Protein AF-A0A7J4QUP0-F1 (afdb_monomer_lite)

Radius of gyration: 14.52 Å; chains: 1; bounding box: 35×34×42 Å

Foldseek 3Di:
DPPPLQFFKKKAWPDKDAVPCPDDDPLLVVVNVVRNDIDTHSDLLRVLCVCPDPSVLSNQVHPMFIKMWMAGRVGRVAIWIWTQHNQFIKIAGDPPPPLDPVRIDTDPDSVVSSVSVVSSSVVD

Secondary structure (DSSP, 8-state):
--------EEEEEEEEE-SS-----HHHHHHHHHHTS-EEESSHHHHHHHHTSHHHHHHHTSS-EEEEEEEETTEEEEEEEEEEETTEEEEEE-TTS--STTSEEEE-SHHHHHHHHHHHHHT-

Structure (mmCIF, N/CA/C/O backbone):
data_AF-A0A7J4QUP0-F1
#
_entry.id   AF-A0A7J4QUP0-F1
#
loop_
_atom_site.group_PDB
_atom_site.id
_atom_site.type_symbol
_atom_site.label_atom_id
_atom_site.label_alt_id
_atom_site.label_comp_id
_atom_site.label_asym_id
_atom_site.label_entity_id
_atom_site.label_seq_id
_atom_site.pdbx_PDB_ins_code
_atom_site.Cartn_x
_atom_site.Cartn_y
_atom_site.Cartn_z
_atom_site.occupancy
_atom_site.B_iso_or_equiv
_atom_site.auth_seq_id
_atom_site.auth_comp_id
_atom_site.auth_asym_id
_atom_site.auth_atom_id
_atom_site.pdbx_PDB_model_num
ATOM 1 N N . MET A 1 1 ? 1.870 19.495 -26.580 1.00 40.59 1 MET A N 1
ATOM 2 C CA . MET A 1 1 ? 2.584 18.316 -26.054 1.00 40.59 1 MET A CA 1
ATOM 3 C C . MET A 1 1 ? 1.645 17.709 -25.034 1.00 40.59 1 MET A C 1
ATOM 5 O O . MET A 1 1 ? 1.296 18.413 -24.101 1.00 40.59 1 MET A O 1
ATOM 9 N N . VAL A 1 2 ? 1.094 16.522 -25.292 1.00 43.72 2 VAL A N 1
ATOM 10 C CA . VAL A 1 2 ? 0.265 15.837 -24.291 1.00 43.72 2 VAL A CA 1
ATOM 11 C C . VAL A 1 2 ? 1.250 15.308 -23.263 1.00 43.72 2 VAL A C 1
ATOM 13 O O . VAL A 1 2 ? 1.994 14.379 -23.565 1.00 43.72 2 VAL A O 1
ATOM 16 N N . GLU A 1 3 ? 1.335 15.964 -22.110 1.00 49.41 3 GLU A N 1
ATOM 17 C CA . GLU A 1 3 ? 1.982 15.372 -20.944 1.00 49.41 3 GLU A CA 1
ATOM 18 C C . GLU A 1 3 ? 1.236 14.068 -20.676 1.00 49.41 3 GLU A C 1
ATOM 20 O O . GLU A 1 3 ? 0.030 14.061 -20.426 1.00 49.41 3 GLU A O 1
ATOM 25 N N . THR A 1 4 ? 1.910 12.943 -20.879 1.00 50.44 4 THR A N 1
ATOM 26 C CA . THR A 1 4 ? 1.347 11.622 -20.634 1.00 50.44 4 THR A CA 1
ATOM 27 C C . THR A 1 4 ? 1.160 11.458 -19.128 1.00 50.44 4 THR A C 1
ATOM 29 O O . THR A 1 4 ? 2.008 10.867 -18.470 1.00 50.44 4 THR A O 1
ATOM 32 N N . ASN A 1 5 ? 0.043 11.968 -18.593 1.00 67.88 5 ASN A N 1
ATOM 33 C CA . ASN A 1 5 ? -0.488 11.694 -17.249 1.00 67.88 5 ASN A CA 1
ATOM 34 C C . ASN A 1 5 ? -0.975 10.238 -17.164 1.00 67.88 5 ASN A C 1
ATOM 36 O O . ASN A 1 5 ? -2.135 9.960 -16.863 1.00 67.88 5 ASN A O 1
ATOM 40 N N . THR A 1 6 ? -0.108 9.298 -17.528 1.00 80.00 6 THR A N 1
ATOM 41 C CA . THR A 1 6 ? -0.394 7.875 -17.387 1.00 80.00 6 THR A CA 1
ATOM 42 C C . THR A 1 6 ? -0.100 7.509 -15.940 1.00 80.00 6 THR A C 1
ATOM 44 O O . THR A 1 6 ? 0.970 7.878 -15.450 1.00 80.00 6 THR A O 1
ATOM 47 N N . PRO A 1 7 ? -1.013 6.820 -15.242 1.00 87.94 7 PRO A N 1
ATOM 48 C CA . PRO A 1 7 ? -0.717 6.338 -13.909 1.00 87.94 7 PRO A CA 1
ATOM 49 C C . PRO A 1 7 ? 0.521 5.441 -13.902 1.00 87.94 7 PRO A C 1
ATOM 51 O O . PRO A 1 7 ? 0.835 4.771 -14.885 1.00 87.94 7 PRO A O 1
ATOM 54 N N . VAL A 1 8 ? 1.223 5.448 -12.777 1.00 89.88 8 VAL A N 1
ATOM 55 C CA . VAL A 1 8 ? 2.421 4.639 -12.536 1.00 89.88 8 VAL A CA 1
ATOM 56 C C . VAL A 1 8 ? 2.050 3.406 -11.722 1.00 89.88 8 VAL A C 1
ATOM 58 O O . VAL A 1 8 ? 2.498 2.301 -12.023 1.00 89.88 8 VAL A O 1
ATOM 61 N N . LEU A 1 9 ? 1.188 3.588 -10.721 1.00 92.81 9 LEU A N 1
ATOM 62 C CA . LEU A 1 9 ? 0.817 2.558 -9.758 1.00 92.81 9 LEU A CA 1
ATOM 63 C C . LEU A 1 9 ? -0.692 2.397 -9.679 1.00 92.81 9 LEU A C 1
ATOM 65 O O . LEU A 1 9 ? -1.455 3.335 -9.918 1.00 92.81 9 LEU A O 1
ATOM 69 N N . THR A 1 10 ? -1.101 1.207 -9.274 1.00 92.88 10 THR A N 1
ATOM 70 C CA . THR A 1 10 ? -2.474 0.873 -8.913 1.00 92.88 10 THR A CA 1
ATOM 71 C C . THR A 1 10 ? -2.507 0.332 -7.493 1.00 92.88 10 THR A C 1
ATOM 73 O O . THR A 1 10 ? -1.539 -0.279 -7.052 1.00 92.88 10 THR A O 1
ATOM 76 N N . LEU A 1 11 ? -3.599 0.579 -6.778 1.00 93.31 11 LEU A N 1
ATOM 77 C CA . LEU A 1 11 ? -3.869 0.049 -5.448 1.00 93.31 11 LEU A CA 1
ATOM 78 C C . LEU A 1 11 ? -5.315 -0.422 -5.408 1.00 93.31 11 LEU A C 1
ATOM 80 O O . LEU A 1 11 ? -6.219 0.322 -5.792 1.00 93.31 11 LEU A O 1
ATOM 84 N N . VAL A 1 12 ? -5.538 -1.625 -4.905 1.00 93.00 12 VAL A N 1
ATOM 85 C CA . VAL A 1 12 ? -6.883 -2.139 -4.654 1.00 93.00 12 VAL A CA 1
ATOM 86 C C . VAL A 1 12 ? -6.882 -2.979 -3.386 1.00 93.00 12 VAL A C 1
ATOM 88 O O . VAL A 1 12 ? -5.898 -3.644 -3.072 1.00 93.00 12 VAL A O 1
ATOM 91 N N . ILE A 1 13 ? -7.973 -2.943 -2.633 1.00 91.25 13 ILE A N 1
ATOM 92 C CA . ILE A 1 13 ? -8.180 -3.851 -1.508 1.00 91.25 13 ILE A CA 1
ATOM 93 C C . ILE A 1 13 ? -8.358 -5.264 -2.054 1.00 91.25 13 ILE A C 1
ATOM 95 O O . ILE A 1 13 ? -9.253 -5.531 -2.855 1.00 91.25 13 ILE A O 1
ATOM 99 N N . LYS A 1 14 ? -7.513 -6.175 -1.580 1.00 89.56 14 LYS A N 1
ATOM 100 C CA . LYS A 1 14 ? -7.571 -7.600 -1.900 1.00 89.56 14 LYS A CA 1
ATOM 101 C C . LYS A 1 14 ? -8.412 -8.359 -0.882 1.00 89.56 14 LYS A C 1
ATOM 103 O O . LYS A 1 14 ? -9.231 -9.194 -1.258 1.00 89.56 14 LYS A O 1
ATOM 108 N N . SER A 1 15 ? -8.227 -8.052 0.398 1.00 87.00 15 SER A N 1
ATOM 109 C CA . SER A 1 15 ? -9.031 -8.595 1.489 1.00 87.00 15 SER A CA 1
ATOM 110 C C . SER A 1 15 ? -9.047 -7.648 2.682 1.00 87.00 15 SER A C 1
ATOM 112 O O . SER A 1 15 ? -8.121 -6.866 2.894 1.00 87.00 15 SER A O 1
ATOM 114 N N . ILE A 1 16 ? -10.126 -7.732 3.453 1.00 83.94 16 ILE A N 1
ATOM 115 C CA . ILE A 1 16 ? -10.282 -7.064 4.742 1.00 83.94 16 ILE A CA 1
ATOM 116 C C . ILE A 1 16 ? -10.687 -8.148 5.721 1.00 83.94 16 ILE A C 1
ATOM 118 O O . ILE A 1 16 ? -11.714 -8.802 5.521 1.00 83.94 16 ILE A O 1
ATOM 122 N N . GLU A 1 17 ? -9.895 -8.326 6.763 1.00 80.12 17 GLU A N 1
ATOM 123 C CA . GLU A 1 17 ? -10.229 -9.175 7.892 1.00 80.12 17 GLU A CA 1
ATOM 124 C C . GLU A 1 17 ? -10.585 -8.275 9.073 1.00 80.12 17 GLU A C 1
ATOM 126 O O . GLU A 1 17 ? -9.897 -7.307 9.393 1.00 80.12 17 GLU A O 1
ATOM 131 N N . SER A 1 18 ? -11.746 -8.543 9.661 1.00 70.44 18 SER A N 1
ATOM 132 C CA . SER A 1 18 ? -12.335 -7.717 10.707 1.00 70.44 18 SER A CA 1
ATOM 133 C C . SER A 1 18 ? -12.794 -8.621 11.847 1.00 70.44 18 SER A C 1
ATOM 135 O O . SER A 1 18 ? -13.995 -8.841 12.044 1.00 70.44 18 SER A O 1
ATOM 137 N N . GLU A 1 19 ? -11.848 -9.226 12.562 1.00 61.56 19 GLU A N 1
ATOM 138 C CA . GLU A 1 19 ? -12.181 -10.022 13.742 1.00 61.56 19 GLU A CA 1
ATOM 139 C C . GLU A 1 19 ? -12.710 -9.097 14.848 1.00 61.56 19 GLU A C 1
ATOM 141 O O . GLU A 1 19 ? -11.975 -8.352 15.479 1.00 61.56 19 GLU A O 1
ATOM 146 N N . GLY A 1 20 ? -14.026 -9.118 15.074 1.00 59.09 20 GLY A N 1
ATOM 147 C CA . GLY A 1 20 ? -14.657 -8.395 16.184 1.00 59.09 20 GLY A CA 1
ATOM 148 C C . GLY A 1 20 ? -15.062 -6.941 15.908 1.00 59.09 20 GLY A C 1
ATOM 149 O O . GLY A 1 20 ? -15.726 -6.341 16.755 1.00 59.09 20 GLY A O 1
ATOM 150 N N . VAL A 1 21 ? -14.780 -6.383 14.726 1.00 64.81 21 VAL A N 1
ATOM 151 C CA . VAL A 1 21 ? -15.230 -5.025 14.369 1.00 64.81 21 VAL A CA 1
ATOM 152 C C . VAL A 1 21 ? -16.714 -5.036 14.002 1.00 64.81 21 VAL A C 1
ATOM 154 O O . VAL A 1 21 ? -17.115 -5.428 12.908 1.00 64.81 21 VAL A O 1
ATOM 157 N N . THR A 1 22 ? -17.566 -4.584 14.922 1.00 59.53 22 THR A N 1
ATOM 158 C CA . THR A 1 22 ? -19.023 -4.580 14.710 1.00 59.53 22 THR A CA 1
ATOM 159 C C . THR A 1 22 ? -19.529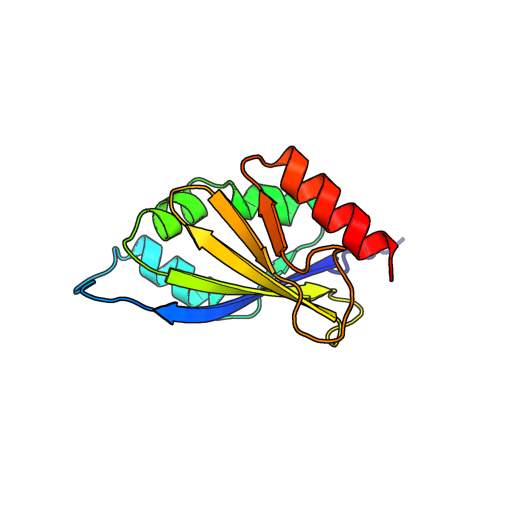 -3.391 13.893 1.00 59.53 22 THR A C 1
ATOM 161 O O . THR A 1 22 ? -20.626 -3.459 13.339 1.00 59.53 22 THR A O 1
ATOM 164 N N . LYS A 1 23 ? -18.775 -2.283 13.836 1.00 67.81 23 LYS A N 1
ATOM 165 C CA . LYS A 1 23 ? -19.157 -1.088 13.073 1.00 67.81 23 LYS A CA 1
ATOM 166 C C . LYS A 1 23 ? -17.945 -0.200 12.790 1.00 67.81 23 LYS A C 1
ATOM 168 O O . LYS A 1 23 ? -17.330 0.298 13.724 1.00 67.81 23 LYS A O 1
ATOM 173 N N . LEU A 1 24 ? -17.656 0.015 11.510 1.00 75.81 24 LEU A N 1
ATOM 174 C CA . LEU A 1 24 ? -16.697 1.023 11.055 1.00 75.81 24 LEU A CA 1
ATOM 175 C C . LEU A 1 24 ? -17.335 2.414 11.060 1.00 75.81 24 LEU A C 1
ATOM 177 O O . LEU A 1 24 ? -18.546 2.546 10.861 1.00 75.81 24 LEU A O 1
ATOM 181 N N . GLU A 1 25 ? -16.518 3.441 11.270 1.00 82.94 25 GLU A N 1
ATOM 182 C CA . GLU A 1 25 ? -16.927 4.833 11.077 1.00 82.94 25 GLU A CA 1
ATOM 183 C C . GLU A 1 25 ? -17.320 5.079 9.611 1.00 82.94 25 GLU A C 1
ATOM 185 O O . GLU A 1 25 ? -16.745 4.478 8.704 1.00 82.94 25 GLU A O 1
ATOM 190 N N . GLU A 1 26 ? -18.298 5.957 9.363 1.00 84.00 26 GLU A N 1
ATOM 191 C CA . GLU A 1 26 ? -18.817 6.219 8.007 1.00 84.00 26 GLU A CA 1
ATOM 192 C C . GLU A 1 26 ? -17.705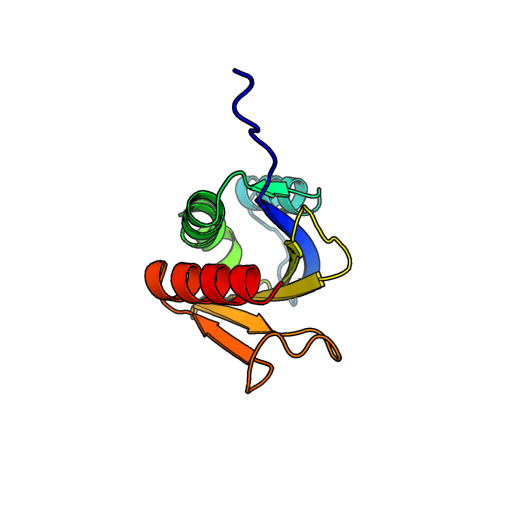 6.671 7.044 1.00 84.00 26 GLU A C 1
ATOM 194 O O . GLU A 1 26 ? -17.610 6.160 5.931 1.00 84.00 26 GLU A O 1
ATOM 199 N N . GLU A 1 27 ? -16.791 7.531 7.502 1.00 83.94 27 GLU A N 1
ATOM 200 C CA . GLU A 1 27 ? -15.638 7.999 6.716 1.00 83.94 27 GLU A CA 1
ATOM 201 C C . GLU A 1 27 ? -14.683 6.851 6.334 1.00 83.94 27 GLU A C 1
ATOM 203 O O . GLU A 1 27 ? -14.179 6.789 5.209 1.00 83.94 27 GLU A O 1
ATOM 208 N N . VAL A 1 28 ? -14.491 5.883 7.236 1.00 84.12 28 VAL A N 1
ATOM 209 C CA . VAL A 1 28 ? -13.682 4.687 6.970 1.00 84.12 28 VAL A CA 1
ATOM 210 C C . VAL A 1 28 ? -14.390 3.761 5.978 1.00 84.12 28 VAL A C 1
ATOM 212 O O . VAL A 1 28 ? -13.744 3.209 5.089 1.00 84.12 28 VAL A O 1
ATOM 215 N N . GLN A 1 29 ? -15.714 3.610 6.078 1.00 85.56 29 GLN A N 1
ATOM 216 C CA . GLN A 1 29 ? -16.497 2.811 5.129 1.00 85.56 29 GLN A CA 1
ATOM 217 C C . GLN A 1 29 ? -16.447 3.386 3.712 1.00 85.56 29 GLN A C 1
ATOM 219 O O . GLN A 1 29 ? -16.295 2.630 2.751 1.00 85.56 29 GLN A O 1
ATOM 224 N N . GLU A 1 30 ? -16.535 4.708 3.570 1.00 88.25 30 GLU A N 1
ATOM 225 C CA . GLU A 1 30 ? -16.396 5.382 2.276 1.00 88.25 30 GLU A CA 1
ATOM 226 C C . GLU A 1 30 ? -14.997 5.186 1.681 1.00 88.25 30 GLU A C 1
ATOM 228 O O . GLU A 1 30 ? -14.854 4.907 0.484 1.00 88.25 30 GLU A O 1
ATOM 233 N N . LEU A 1 31 ? -13.958 5.277 2.517 1.00 88.38 31 LEU A N 1
ATOM 234 C CA . LEU A 1 31 ? -12.584 5.033 2.094 1.00 88.38 31 LEU A CA 1
ATOM 235 C C . LEU A 1 31 ? -12.379 3.580 1.651 1.00 88.38 31 LEU A C 1
ATOM 237 O O . LEU A 1 31 ? -11.824 3.348 0.579 1.00 88.38 31 LEU A O 1
ATOM 241 N N . VAL A 1 32 ? -12.873 2.609 2.423 1.00 87.62 32 VAL A N 1
ATOM 242 C CA . VAL A 1 32 ? -12.861 1.187 2.050 1.00 87.62 32 VAL A CA 1
ATOM 243 C C . VAL A 1 32 ? -13.599 0.970 0.733 1.00 87.62 32 VAL A C 1
ATOM 245 O O . VAL A 1 32 ? -13.080 0.293 -0.150 1.00 87.62 32 VAL A O 1
ATOM 248 N N . GLY A 1 33 ? -14.781 1.564 0.561 1.00 87.38 33 GLY A N 1
ATOM 249 C CA . GLY A 1 33 ? -15.539 1.480 -0.687 1.00 87.38 33 GLY A CA 1
ATOM 250 C C . GLY A 1 33 ? -14.753 2.025 -1.882 1.00 87.38 33 GLY A C 1
ATOM 251 O O . GLY A 1 33 ? -14.737 1.408 -2.944 1.00 87.38 33 GLY A O 1
ATOM 252 N N . THR A 1 34 ? -14.037 3.134 -1.685 1.00 88.69 34 THR A N 1
ATOM 253 C CA . THR A 1 34 ? -13.170 3.733 -2.707 1.00 88.69 34 THR A CA 1
ATOM 254 C C . THR A 1 34 ? -11.991 2.824 -3.042 1.00 88.69 34 THR A C 1
ATOM 256 O O . THR A 1 34 ? -11.746 2.559 -4.211 1.00 88.69 34 THR A O 1
ATOM 259 N N . LEU A 1 35 ? -11.295 2.300 -2.031 1.00 89.25 35 LEU A N 1
ATOM 260 C CA . LEU A 1 35 ? -10.129 1.427 -2.201 1.00 89.25 35 LEU A CA 1
ATOM 261 C C . LEU A 1 35 ? -10.491 0.001 -2.639 1.00 89.25 35 LEU A C 1
ATOM 263 O O . LEU A 1 35 ? -9.626 -0.732 -3.109 1.00 89.25 35 LEU A O 1
ATOM 267 N N . SER A 1 36 ? -11.759 -0.394 -2.518 1.00 86.50 36 SER A N 1
ATOM 268 C CA . SER A 1 36 ? -12.297 -1.621 -3.122 1.00 86.50 36 SER A CA 1
ATOM 269 C C . SER A 1 36 ? -12.447 -1.487 -4.638 1.00 86.50 36 SER A C 1
ATOM 271 O O . SER A 1 36 ? -12.535 -2.487 -5.348 1.00 86.50 36 SER A O 1
ATOM 273 N N . MET A 1 37 ? -12.478 -0.254 -5.150 1.00 87.00 37 MET A N 1
ATOM 274 C CA . MET A 1 37 ? -12.301 0.029 -6.567 1.00 87.00 37 MET A CA 1
ATOM 275 C C . MET A 1 37 ? -10.812 0.236 -6.849 1.00 87.00 37 MET A C 1
ATOM 277 O O . MET A 1 37 ? -10.059 0.707 -6.001 1.00 87.00 37 MET A O 1
ATOM 281 N N . LEU A 1 38 ? -10.374 -0.125 -8.053 1.00 87.94 38 LEU A N 1
ATOM 282 C CA . LEU A 1 38 ? -8.981 0.041 -8.452 1.00 87.94 38 LEU A CA 1
ATOM 283 C C . LEU A 1 38 ? -8.608 1.534 -8.478 1.00 87.94 38 LEU A C 1
ATOM 285 O O . LEU A 1 38 ? -9.023 2.276 -9.370 1.00 87.94 38 LEU A O 1
ATOM 289 N N . CYS A 1 39 ? -7.798 1.964 -7.514 1.00 91.19 39 CYS A N 1
ATOM 290 C CA . CYS A 1 39 ? -7.246 3.310 -7.437 1.00 91.19 39 CYS A CA 1
ATOM 291 C C . CYS A 1 39 ? -5.952 3.384 -8.242 1.00 91.19 39 CYS A C 1
ATOM 293 O O . CYS A 1 39 ? -5.121 2.485 -8.177 1.00 91.19 39 CYS A O 1
ATOM 295 N N . SER A 1 4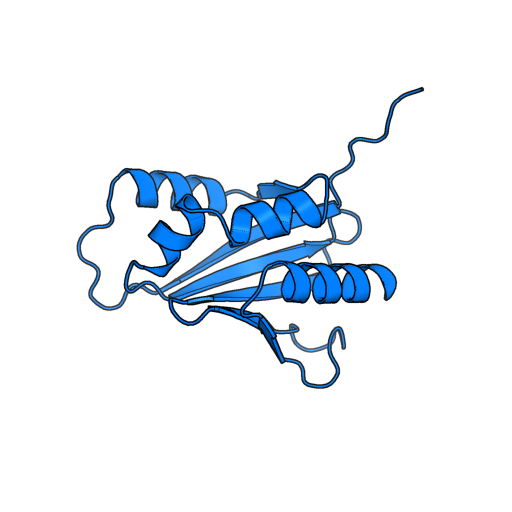0 ? -5.762 4.462 -9.000 1.00 92.12 40 SER A N 1
ATOM 296 C CA . SER A 1 40 ? -4.564 4.679 -9.820 1.00 92.12 40 SER A CA 1
ATOM 297 C C . SER A 1 40 ? -3.836 5.946 -9.379 1.00 92.12 40 SER A C 1
ATOM 299 O O . SER A 1 40 ? -4.470 6.974 -9.153 1.00 92.12 40 SER A O 1
ATOM 301 N N . PHE A 1 41 ? -2.509 5.886 -9.294 1.00 92.56 41 PHE A N 1
ATOM 302 C CA . PHE A 1 41 ? -1.656 6.992 -8.854 1.00 92.56 41 PHE A CA 1
ATOM 303 C C . PHE A 1 41 ? -0.761 7.468 -9.991 1.00 92.56 41 PHE A C 1
ATOM 305 O O . PHE A 1 41 ? -0.134 6.659 -10.674 1.00 92.56 41 PHE A O 1
ATOM 312 N N . LEU A 1 42 ? -0.677 8.787 -10.179 1.00 90.69 42 LEU A N 1
ATOM 313 C CA . LEU A 1 42 ? 0.131 9.413 -11.232 1.00 90.69 42 LEU A CA 1
ATOM 314 C C . LEU A 1 42 ? 1.627 9.443 -10.908 1.00 90.69 42 LEU A C 1
ATOM 316 O O . LEU A 1 42 ? 2.443 9.581 -11.813 1.00 90.69 42 LEU A O 1
ATOM 320 N N . SER A 1 43 ? 1.999 9.299 -9.637 1.00 90.50 43 SER A N 1
ATOM 321 C CA . SER A 1 43 ? 3.392 9.238 -9.213 1.00 90.50 43 SER A CA 1
ATOM 322 C C . SER A 1 43 ? 3.571 8.355 -7.978 1.00 90.50 43 SER A C 1
ATOM 324 O O . SER A 1 43 ? 2.637 8.154 -7.197 1.00 90.50 43 SER A O 1
ATOM 326 N N . VAL A 1 44 ? 4.797 7.860 -7.774 1.00 90.94 44 VAL A N 1
ATOM 327 C CA . VAL A 1 44 ? 5.181 7.147 -6.540 1.00 90.94 44 VAL A CA 1
ATOM 328 C C . VAL A 1 44 ? 4.977 8.038 -5.317 1.00 90.94 44 VAL A C 1
ATOM 330 O O . VAL A 1 44 ? 4.520 7.574 -4.276 1.00 90.94 44 VAL A O 1
ATOM 333 N N . LYS A 1 45 ? 5.239 9.338 -5.461 1.00 90.44 45 LYS A N 1
ATOM 334 C CA . LYS A 1 45 ? 5.052 10.318 -4.396 1.00 90.44 45 LYS A CA 1
ATOM 335 C C . LYS A 1 45 ? 3.588 10.464 -3.985 1.00 90.44 45 LYS A C 1
ATOM 337 O O . LYS A 1 45 ? 3.313 10.534 -2.789 1.00 90.44 45 LYS A O 1
ATOM 342 N N . ASP A 1 46 ? 2.655 10.489 -4.939 1.00 91.12 46 ASP A N 1
ATOM 343 C CA . ASP A 1 46 ? 1.215 10.557 -4.640 1.00 91.12 46 ASP A CA 1
ATOM 344 C C . ASP A 1 46 ? 0.752 9.298 -3.905 1.00 91.12 46 ASP A C 1
ATOM 346 O O . ASP A 1 46 ? 0.008 9.386 -2.929 1.00 91.12 46 ASP A O 1
ATOM 350 N N . PHE A 1 47 ? 1.246 8.135 -4.336 1.00 92.31 47 PHE A N 1
ATOM 351 C CA . PHE A 1 47 ? 1.002 6.863 -3.666 1.00 92.31 47 PHE A CA 1
ATOM 352 C C . PHE A 1 47 ? 1.518 6.873 -2.221 1.00 92.31 47 PHE A C 1
ATOM 354 O O . PHE A 1 47 ? 0.751 6.627 -1.293 1.00 92.31 47 PHE A O 1
ATOM 361 N N . CYS A 1 48 ? 2.785 7.234 -2.002 1.00 91.81 48 CYS A N 1
ATOM 362 C CA . CYS A 1 48 ? 3.365 7.266 -0.659 1.00 91.81 48 CYS A CA 1
ATOM 363 C C . CYS A 1 48 ? 2.667 8.309 0.226 1.00 91.81 48 CYS A C 1
ATOM 365 O O . CYS A 1 48 ? 2.334 8.028 1.374 1.00 91.81 48 CYS A O 1
ATOM 367 N N . SER A 1 49 ? 2.352 9.486 -0.323 1.00 91.50 49 SER A N 1
ATOM 368 C CA . SER A 1 49 ? 1.598 10.524 0.394 1.00 91.50 49 SER A CA 1
ATOM 369 C C . SER A 1 49 ? 0.213 10.035 0.817 1.00 91.50 49 SER A C 1
ATOM 371 O O . SER A 1 49 ? -0.249 10.375 1.903 1.00 91.50 49 SER A O 1
ATOM 373 N N . PHE A 1 50 ? -0.445 9.220 -0.013 1.00 91.75 50 PHE A N 1
ATOM 374 C CA . PHE A 1 50 ? -1.722 8.601 0.324 1.00 91.75 50 PHE A CA 1
ATOM 375 C C . PHE A 1 50 ? -1.584 7.570 1.452 1.00 91.75 50 PHE A C 1
ATOM 377 O O . PHE A 1 50 ? -2.318 7.668 2.434 1.00 91.75 50 PHE A O 1
ATOM 384 N N . ILE A 1 51 ? -0.623 6.645 1.366 1.00 90.81 51 ILE A N 1
ATOM 385 C CA . ILE A 1 51 ? -0.385 5.613 2.393 1.00 90.81 51 ILE A CA 1
ATOM 386 C C . ILE A 1 51 ? -0.041 6.232 3.759 1.00 90.81 51 ILE A C 1
ATOM 388 O O . ILE A 1 51 ? -0.462 5.733 4.797 1.00 90.81 51 ILE A O 1
ATOM 392 N N . PHE A 1 52 ? 0.667 7.362 3.784 1.00 88.81 52 PHE A N 1
ATOM 393 C CA . PHE A 1 52 ? 1.007 8.066 5.028 1.00 88.81 52 PHE A CA 1
ATOM 394 C C . PHE A 1 52 ? 0.010 9.168 5.422 1.00 88.81 52 PHE A C 1
ATOM 396 O O . PHE A 1 52 ? 0.221 9.861 6.427 1.00 88.81 52 PHE A O 1
ATOM 403 N N . SER A 1 53 ? -1.080 9.331 4.667 1.00 90.44 53 SER A N 1
ATOM 404 C CA . SER A 1 53 ? -2.112 10.333 4.939 1.00 90.44 53 SER A CA 1
ATOM 405 C C . SER A 1 53 ? -2.893 10.028 6.218 1.00 90.44 53 SER A C 1
ATOM 407 O O . SER A 1 53 ? -2.998 8.883 6.655 1.00 90.44 53 SER A O 1
ATOM 409 N N . GLU A 1 54 ? -3.504 11.059 6.805 1.00 87.44 54 GLU A N 1
ATOM 410 C CA . GLU A 1 54 ? -4.382 10.895 7.972 1.00 87.44 54 GLU A CA 1
ATOM 411 C C . GLU A 1 54 ? -5.554 9.949 7.684 1.00 87.44 54 GLU A C 1
ATOM 413 O O . GLU A 1 54 ? -5.875 9.117 8.524 1.00 87.44 54 GLU A O 1
ATOM 418 N N . LYS A 1 55 ? -6.114 9.995 6.468 1.00 86.50 55 LYS A N 1
ATOM 419 C CA . LYS A 1 55 ? -7.210 9.112 6.042 1.00 86.50 55 LYS A CA 1
ATOM 420 C C . LYS A 1 55 ? -6.812 7.641 6.063 1.00 86.50 55 LYS A C 1
ATOM 422 O O . LYS A 1 55 ? -7.555 6.793 6.544 1.00 86.5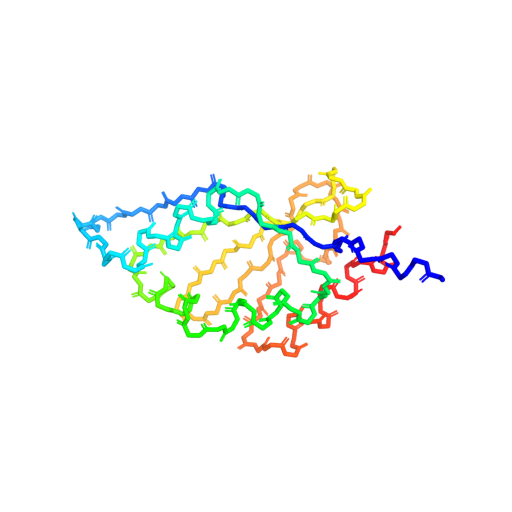0 55 LYS A O 1
ATOM 427 N N . PHE A 1 56 ? -5.623 7.335 5.547 1.00 87.38 56 PHE A N 1
ATOM 428 C CA . PHE A 1 56 ? -5.121 5.966 5.551 1.00 87.38 56 PHE A CA 1
ATOM 429 C C . PHE A 1 56 ? -4.735 5.514 6.964 1.00 87.38 56 PHE A C 1
ATOM 431 O O . PHE A 1 56 ? -4.980 4.372 7.330 1.00 87.38 56 PHE A O 1
ATOM 438 N N . LYS A 1 57 ? -4.230 6.417 7.810 1.00 84.88 57 LYS A N 1
ATOM 439 C CA . LYS A 1 57 ? -3.998 6.115 9.231 1.00 84.88 57 LYS A CA 1
ATOM 440 C C . LYS A 1 57 ? -5.292 5.820 9.983 1.00 84.88 57 LYS A C 1
ATOM 442 O O . LYS A 1 57 ? -5.331 4.872 10.751 1.00 84.88 57 LYS A O 1
ATOM 447 N N . GLN A 1 58 ? -6.364 6.578 9.753 1.00 85.19 58 GLN A N 1
ATOM 448 C CA . GLN A 1 58 ? -7.671 6.276 10.352 1.00 85.19 58 GLN A CA 1
ATOM 449 C C . GLN A 1 58 ? -8.143 4.864 9.989 1.00 85.19 58 GLN A C 1
ATOM 451 O O . GLN A 1 58 ? -8.741 4.195 10.826 1.00 85.19 58 GLN A O 1
ATOM 456 N N . LEU A 1 59 ? -7.838 4.407 8.770 1.00 84.12 59 LEU A N 1
ATOM 457 C CA . LEU A 1 59 ? -8.131 3.055 8.312 1.00 84.12 59 LEU A CA 1
ATOM 458 C C . LEU A 1 59 ? -7.300 1.995 9.054 1.00 84.12 59 LEU A C 1
ATOM 460 O O . LEU A 1 59 ? -7.872 1.005 9.498 1.00 84.12 59 LEU A O 1
ATOM 464 N N . THR A 1 60 ? -5.991 2.207 9.231 1.00 80.81 60 THR A N 1
ATOM 465 C CA . THR A 1 60 ? -5.106 1.261 9.944 1.00 80.81 60 THR A CA 1
ATOM 466 C C . THR A 1 60 ? -5.258 1.289 11.464 1.00 80.81 60 THR A C 1
ATOM 468 O O . THR A 1 60 ? -4.812 0.364 12.135 1.00 80.81 60 THR A O 1
ATOM 471 N N . MET A 1 61 ? -5.859 2.346 12.018 1.00 80.38 61 MET A N 1
ATOM 472 C CA . MET A 1 61 ? -6.188 2.462 13.444 1.00 80.38 61 MET A CA 1
ATOM 473 C C . MET A 1 61 ? -7.453 1.697 13.832 1.00 80.38 61 MET A C 1
ATOM 475 O O . MET A 1 61 ? -7.663 1.447 15.019 1.00 80.38 61 MET A O 1
ATOM 479 N N . GLN A 1 62 ? -8.302 1.341 12.867 1.00 74.62 62 GLN A N 1
ATOM 480 C CA . GLN A 1 62 ? -9.337 0.346 13.120 1.00 74.62 62 GLN A CA 1
ATOM 481 C C . GLN A 1 62 ? -8.643 -1.006 13.304 1.00 74.62 62 GLN A C 1
ATOM 483 O O . GLN A 1 62 ? -7.652 -1.264 12.629 1.00 74.62 62 GLN A O 1
ATOM 488 N N . GLU A 1 63 ? -9.146 -1.870 14.188 1.00 72.06 63 GLU A N 1
ATOM 489 C CA . GLU A 1 63 ? -8.656 -3.250 14.369 1.00 72.06 63 GLU A CA 1
ATOM 490 C C . GLU A 1 63 ? -9.014 -4.123 13.143 1.00 72.06 63 GLU A C 1
ATOM 492 O O . GLU A 1 63 ? -9.738 -5.111 13.230 1.00 72.06 63 GLU A O 1
ATOM 497 N N . LEU A 1 64 ? -8.571 -3.685 11.965 1.00 74.88 64 LEU A N 1
ATOM 498 C CA . LEU A 1 64 ? -8.755 -4.294 10.664 1.00 74.88 64 LEU A CA 1
ATOM 499 C C . LEU A 1 64 ? -7.394 -4.717 10.130 1.00 74.88 64 LEU A C 1
ATOM 501 O O . LEU A 1 64 ? -6.475 -3.904 10.030 1.00 74.88 64 LEU A O 1
ATOM 505 N N . GLU A 1 65 ? -7.304 -5.958 9.680 1.00 80.75 65 GLU A N 1
ATOM 506 C CA . GLU A 1 65 ? -6.184 -6.403 8.864 1.00 80.75 65 GLU A CA 1
ATOM 507 C C . GLU A 1 65 ? -6.574 -6.232 7.400 1.00 80.75 65 GLU A C 1
ATOM 509 O O . GLU A 1 65 ? -7.398 -6.967 6.851 1.00 80.75 65 GLU A O 1
ATOM 514 N N . ILE A 1 66 ? -6.023 -5.196 6.766 1.00 84.38 66 ILE A N 1
ATOM 515 C CA . ILE A 1 66 ? -6.311 -4.896 5.365 1.00 84.38 66 ILE A CA 1
ATOM 516 C C . ILE A 1 66 ? -5.107 -5.251 4.521 1.00 84.38 66 ILE A C 1
ATOM 518 O O . ILE A 1 66 ? -4.003 -4.729 4.703 1.00 84.38 66 ILE A O 1
ATOM 522 N N . VAL A 1 67 ? -5.373 -6.108 3.546 1.00 88.94 67 VAL A N 1
ATOM 523 C CA . VAL A 1 67 ? -4.409 -6.511 2.543 1.00 88.94 67 VAL A CA 1
ATOM 524 C C . VAL A 1 67 ? -4.776 -5.831 1.240 1.00 88.94 67 VAL A C 1
ATOM 526 O O . VAL A 1 67 ? -5.865 -6.014 0.690 1.00 88.94 67 VAL A O 1
ATOM 529 N N . PHE A 1 68 ? -3.836 -5.059 0.727 1.00 91.38 68 PHE A N 1
ATOM 530 C CA . PHE A 1 68 ? -3.928 -4.389 -0.550 1.00 91.38 68 PHE A CA 1
ATOM 531 C C . PHE A 1 68 ? -3.047 -5.079 -1.584 1.00 91.38 68 PHE A C 1
ATOM 533 O O . PHE A 1 68 ? -2.034 -5.703 -1.270 1.00 91.38 68 PHE A O 1
ATOM 540 N N . GLU A 1 69 ? -3.424 -4.923 -2.839 1.00 92.12 69 GLU A N 1
ATOM 541 C CA . GLU A 1 69 ? -2.621 -5.273 -3.995 1.00 92.12 69 GLU A CA 1
ATOM 542 C C . GLU A 1 69 ? -2.127 -3.986 -4.654 1.00 92.12 69 GLU A C 1
ATOM 544 O O . GLU A 1 69 ? -2.920 -3.098 -4.973 1.00 92.12 69 GLU A O 1
ATOM 549 N N . VAL A 1 70 ? -0.809 -3.879 -4.817 1.00 91.69 70 VAL A N 1
ATOM 550 C CA . VAL A 1 70 ? -0.123 -2.761 -5.463 1.00 91.69 70 VAL A CA 1
ATOM 551 C C . VAL A 1 70 ? 0.415 -3.243 -6.800 1.00 91.69 70 VAL A C 1
ATOM 553 O O . VAL A 1 70 ? 1.332 -4.054 -6.833 1.00 91.69 70 VAL A O 1
ATOM 556 N N . GLY A 1 71 ? -0.129 -2.752 -7.907 1.00 90.62 71 GLY A N 1
ATOM 557 C CA . GLY A 1 71 ? 0.287 -3.162 -9.252 1.00 90.62 71 GLY A CA 1
ATOM 558 C C . GLY A 1 71 ? 1.006 -2.060 -10.019 1.00 90.62 71 GLY A C 1
ATOM 559 O O . GLY A 1 71 ? 0.696 -0.877 -9.845 1.00 90.62 71 GLY A O 1
ATOM 560 N N . ILE A 1 72 ? 1.908 -2.435 -10.927 1.00 89.88 72 ILE A N 1
ATOM 561 C CA . ILE A 1 72 ? 2.475 -1.497 -11.906 1.00 89.88 72 ILE A CA 1
ATOM 562 C C . ILE A 1 72 ? 1.425 -1.237 -12.989 1.00 89.88 72 ILE A C 1
ATOM 564 O O . ILE A 1 72 ? 0.959 -2.163 -13.651 1.00 89.88 72 ILE A O 1
ATOM 568 N N . TYR A 1 73 ? 1.061 0.025 -13.221 1.00 88.44 73 TYR A N 1
ATOM 569 C CA . TYR A 1 73 ? -0.004 0.357 -14.176 1.00 88.44 73 TYR A CA 1
ATOM 570 C C . TYR A 1 73 ? 0.325 -0.080 -15.613 1.00 88.44 73 TYR A C 1
ATOM 572 O O . TYR A 1 73 ? -0.555 -0.508 -16.348 1.00 88.44 73 TYR A O 1
ATOM 580 N N . SER A 1 74 ? 1.591 -0.006 -16.030 1.00 85.31 74 SER A N 1
ATOM 581 C CA . SER A 1 74 ? 2.021 -0.474 -17.355 1.00 85.31 74 SER A CA 1
ATOM 582 C C . SER A 1 74 ? 2.150 -1.999 -17.458 1.00 85.31 74 SER A C 1
ATOM 584 O O . SER A 1 74 ? 2.226 -2.523 -18.570 1.00 85.31 74 SER A O 1
ATOM 586 N N . ARG A 1 75 ? 2.199 -2.713 -16.325 1.00 84.06 75 ARG A N 1
ATOM 587 C CA . ARG A 1 75 ? 2.440 -4.160 -16.238 1.00 84.06 75 ARG A CA 1
ATOM 588 C C . ARG A 1 75 ? 1.614 -4.773 -15.112 1.00 84.06 75 ARG A C 1
ATOM 590 O O . ARG A 1 75 ? 2.125 -5.064 -14.037 1.00 84.06 75 ARG A O 1
ATOM 597 N N . HIS A 1 76 ? 0.339 -5.013 -15.396 1.00 78.31 76 HIS A N 1
ATOM 598 C CA . HIS A 1 76 ? -0.623 -5.547 -14.426 1.00 78.31 76 HIS A CA 1
ATOM 599 C C . HIS A 1 76 ? -0.301 -6.958 -13.906 1.00 78.31 76 HIS A C 1
ATOM 601 O O . HIS A 1 76 ? -0.896 -7.391 -12.930 1.00 78.31 76 HIS A O 1
ATOM 607 N N . GLU A 1 77 ? 0.618 -7.681 -14.549 1.00 82.06 77 GLU A N 1
ATOM 608 C CA . GLU A 1 77 ? 1.107 -8.983 -14.076 1.00 82.06 77 GLU A CA 1
ATOM 609 C C . GLU A 1 77 ? 2.082 -8.848 -1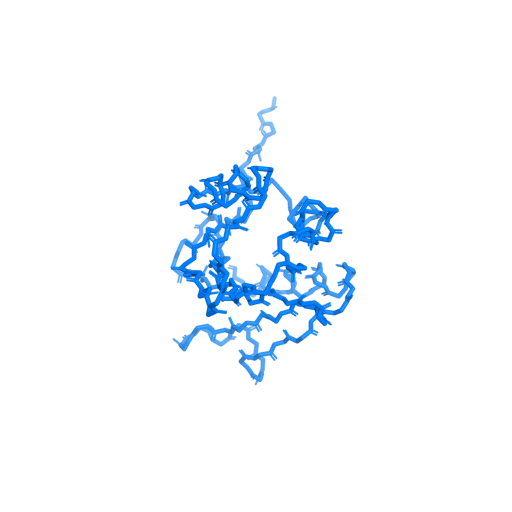2.898 1.00 82.06 77 GLU A C 1
ATOM 611 O O . GLU A 1 77 ? 2.338 -9.831 -12.207 1.00 82.06 77 GLU A O 1
ATOM 616 N N . ILE A 1 78 ? 2.628 -7.643 -12.683 1.00 86.06 78 ILE A N 1
ATOM 617 C CA . ILE A 1 78 ? 3.598 -7.362 -11.630 1.00 86.06 78 ILE A CA 1
ATOM 618 C C . ILE A 1 78 ? 2.882 -6.655 -10.484 1.00 86.06 78 ILE A C 1
ATOM 620 O O . ILE A 1 78 ? 2.496 -5.484 -10.593 1.00 86.06 78 ILE A O 1
ATOM 624 N N . THR A 1 79 ? 2.700 -7.380 -9.386 1.00 89.06 79 THR A N 1
ATOM 625 C CA . THR A 1 79 ? 1.928 -6.933 -8.226 1.00 89.06 79 THR A CA 1
ATOM 626 C C . THR A 1 79 ? 2.630 -7.278 -6.924 1.00 89.06 79 THR A C 1
ATOM 628 O O . THR A 1 79 ? 3.045 -8.416 -6.720 1.00 89.06 79 THR A O 1
ATOM 631 N N . LEU A 1 80 ? 2.677 -6.323 -6.008 1.00 90.06 80 LEU A N 1
ATOM 632 C CA . LEU A 1 80 ? 3.067 -6.518 -4.621 1.00 90.06 80 LEU A CA 1
ATOM 633 C C . LEU A 1 80 ? 1.824 -6.602 -3.745 1.00 90.06 80 LEU A C 1
ATOM 635 O O . LEU A 1 80 ? 0.768 -6.056 -4.064 1.00 90.06 80 LEU A O 1
ATOM 639 N N . GLN A 1 81 ? 1.962 -7.251 -2.603 1.00 90.50 81 GLN A N 1
ATOM 640 C CA . GLN A 1 81 ? 0.968 -7.201 -1.550 1.00 90.50 81 GLN A CA 1
ATOM 641 C C . GLN A 1 81 ? 1.403 -6.174 -0.507 1.00 90.50 81 GLN A C 1
ATOM 643 O O . GLN A 1 81 ? 2.531 -6.208 -0.033 1.00 90.50 81 GLN A O 1
ATOM 648 N N . LEU A 1 82 ? 0.509 -5.269 -0.130 1.00 90.50 82 LEU A N 1
ATOM 649 C CA . LEU A 1 82 ? 0.739 -4.290 0.924 1.00 90.50 82 LEU A CA 1
ATOM 650 C C . LEU A 1 82 ? -0.187 -4.621 2.090 1.00 90.50 82 LEU A C 1
ATOM 652 O O . LEU A 1 82 ? -1.402 -4.592 1.940 1.00 90.50 82 LEU A O 1
ATOM 656 N N . SER A 1 83 ? 0.383 -4.926 3.247 1.00 88.19 83 SER A N 1
ATOM 657 C CA . SER A 1 83 ? -0.355 -5.108 4.497 1.00 88.19 83 SER A CA 1
ATOM 658 C C . SER A 1 83 ? -0.115 -3.887 5.368 1.00 88.19 83 SER A C 1
ATOM 660 O O . SER A 1 83 ? 1.033 -3.540 5.649 1.00 88.19 83 SER A O 1
ATOM 662 N N . ALA A 1 84 ? -1.181 -3.196 5.753 1.00 82.81 84 ALA A N 1
ATOM 663 C CA . ALA A 1 84 ? -1.077 -1.988 6.560 1.00 82.81 84 ALA A CA 1
ATOM 664 C C . ALA A 1 84 ? -1.587 -2.245 7.978 1.00 82.81 84 ALA A C 1
ATOM 666 O O . ALA A 1 84 ? -2.641 -2.847 8.157 1.00 82.81 84 ALA A O 1
ATOM 667 N N . SER A 1 85 ? -0.839 -1.772 8.973 1.00 73.81 85 SER A N 1
ATOM 668 C CA . SER A 1 85 ? -1.145 -1.928 10.397 1.00 73.81 85 SER A CA 1
ATOM 669 C C . SER A 1 85 ? -0.823 -0.645 11.171 1.00 73.81 85 SER A C 1
ATOM 671 O O . SER A 1 85 ? -0.287 0.316 10.610 1.00 73.81 85 SER A O 1
ATOM 673 N N . VAL A 1 86 ? -1.126 -0.627 12.471 1.00 70.50 86 VAL A N 1
ATOM 674 C CA . VAL A 1 86 ? -0.782 0.488 13.373 1.00 70.50 86 VAL A CA 1
ATOM 675 C C . VAL A 1 86 ? 0.736 0.708 13.454 1.00 70.50 86 VAL A C 1
ATOM 677 O O . VAL A 1 86 ? 1.186 1.849 13.554 1.00 70.50 86 VAL A O 1
ATOM 680 N N . ASP A 1 87 ? 1.526 -0.365 13.359 1.00 69.56 87 ASP A N 1
ATOM 681 C CA . ASP A 1 87 ? 2.987 -0.333 13.513 1.00 69.56 87 ASP A CA 1
ATOM 682 C C . ASP A 1 87 ? 3.733 0.043 12.221 1.00 69.56 87 ASP A C 1
ATOM 684 O O . ASP A 1 87 ? 4.944 0.281 12.234 1.00 69.56 87 ASP A O 1
ATOM 688 N N . GLY A 1 88 ? 3.020 0.122 11.096 1.00 75.25 88 GLY A N 1
ATOM 689 C CA . GLY A 1 88 ? 3.581 0.493 9.805 1.00 75.25 88 GLY A CA 1
ATOM 690 C C . GLY A 1 88 ? 3.020 -0.323 8.651 1.00 75.25 88 GLY A C 1
ATOM 691 O O . GLY A 1 88 ? 1.959 -0.949 8.740 1.00 75.25 88 GLY A O 1
ATOM 692 N N . VAL A 1 89 ? 3.752 -0.289 7.541 1.00 85.25 89 VAL A N 1
ATOM 693 C CA . VAL A 1 89 ? 3.350 -0.907 6.281 1.00 85.25 89 VAL A CA 1
ATOM 694 C C . VAL A 1 89 ? 4.338 -2.002 5.917 1.00 85.25 89 VAL A C 1
ATOM 696 O O . VAL A 1 89 ? 5.549 -1.798 5.952 1.00 85.25 89 VAL A O 1
ATOM 699 N N . ILE A 1 90 ? 3.818 -3.163 5.547 1.00 87.75 90 ILE A N 1
ATOM 700 C CA . ILE A 1 90 ? 4.599 -4.316 5.116 1.00 87.75 90 ILE A CA 1
ATOM 701 C C . ILE A 1 90 ? 4.314 -4.543 3.637 1.00 87.75 90 ILE A C 1
ATOM 703 O O . ILE A 1 90 ? 3.164 -4.723 3.243 1.00 87.75 90 ILE A O 1
ATOM 707 N N . LEU A 1 91 ? 5.359 -4.528 2.817 1.00 87.50 91 LEU A N 1
ATOM 708 C CA . LEU A 1 91 ? 5.307 -4.931 1.419 1.00 87.50 91 LEU A CA 1
ATOM 709 C C . LEU A 1 91 ? 5.798 -6.370 1.305 1.00 87.50 91 LEU A C 1
ATOM 711 O O . LEU A 1 91 ? 6.939 -6.658 1.653 1.00 87.50 91 LEU A O 1
ATOM 715 N N . ASN A 1 92 ? 4.951 -7.251 0.792 1.00 86.25 92 ASN A N 1
ATOM 716 C CA . ASN A 1 92 ? 5.290 -8.627 0.469 1.00 86.25 92 ASN A CA 1
ATOM 717 C C . ASN A 1 92 ? 5.349 -8.791 -1.048 1.00 86.25 92 ASN A C 1
ATOM 719 O O . ASN A 1 92 ? 4.450 -8.348 -1.771 1.00 86.25 92 ASN A O 1
ATOM 723 N N . ASP A 1 93 ? 6.387 -9.466 -1.522 1.00 81.12 93 ASP A N 1
ATOM 724 C CA . ASP A 1 93 ? 6.418 -9.970 -2.881 1.00 81.12 93 ASP A CA 1
ATOM 725 C C . ASP A 1 93 ? 5.503 -11.191 -2.998 1.00 81.12 93 ASP A C 1
ATOM 727 O O . ASP A 1 93 ? 5.478 -12.073 -2.136 1.00 81.12 93 ASP A O 1
ATOM 731 N N . LEU A 1 94 ? 4.721 -11.248 -4.073 1.00 71.62 94 LEU A N 1
ATOM 732 C CA . LEU A 1 94 ? 3.915 -12.427 -4.352 1.00 71.62 94 LEU A CA 1
ATOM 733 C C . LEU A 1 94 ? 4.782 -13.438 -5.107 1.00 71.62 94 LEU A C 1
ATOM 735 O O . LEU A 1 94 ? 5.450 -13.093 -6.081 1.00 71.62 94 LEU A O 1
ATOM 739 N N . ILE A 1 95 ? 4.741 -14.689 -4.639 1.00 60.00 95 ILE A N 1
ATOM 740 C CA . ILE A 1 95 ? 5.588 -15.812 -5.070 1.00 60.00 95 ILE A CA 1
ATOM 741 C C . ILE A 1 95 ? 5.853 -15.793 -6.584 1.00 60.00 95 ILE A C 1
ATOM 743 O O . ILE A 1 95 ? 4.929 -15.918 -7.388 1.00 60.00 95 ILE A O 1
ATOM 747 N N . GLY A 1 96 ? 7.136 -15.734 -6.954 1.00 60.88 96 GLY A N 1
ATOM 748 C CA . GLY A 1 96 ? 7.603 -15.907 -8.331 1.00 60.88 96 GLY A CA 1
ATOM 749 C C . GLY A 1 96 ? 7.984 -14.626 -9.075 1.00 60.88 96 GLY A C 1
ATOM 750 O O . GLY A 1 96 ? 8.393 -14.734 -10.230 1.00 60.88 96 GLY A O 1
ATOM 751 N N . GLN A 1 97 ? 7.897 -13.449 -8.446 1.00 63.41 97 GLN A N 1
ATOM 752 C CA . GLN A 1 97 ? 8.296 -12.183 -9.075 1.00 63.41 97 GLN A CA 1
ATOM 753 C C . GLN A 1 97 ? 9.715 -11.714 -8.703 1.00 63.41 97 GLN A C 1
ATOM 755 O O . GLN A 1 97 ? 10.317 -10.989 -9.493 1.00 63.41 97 GLN A O 1
ATOM 760 N N . ASN A 1 98 ? 10.290 -12.187 -7.585 1.00 67.00 98 ASN A N 1
ATOM 761 C CA . ASN A 1 98 ? 11.628 -11.814 -7.090 1.00 67.00 98 ASN A CA 1
ATOM 762 C C . ASN A 1 98 ? 11.833 -10.286 -7.023 1.00 67.00 98 ASN A C 1
ATOM 764 O O . ASN A 1 98 ? 12.895 -9.769 -7.373 1.00 67.00 98 ASN A O 1
ATOM 768 N N . CYS A 1 99 ? 10.802 -9.557 -6.598 1.00 66.25 99 CYS A N 1
ATOM 769 C CA . CYS A 1 99 ? 10.827 -8.105 -6.459 1.00 66.25 99 CYS A CA 1
ATOM 770 C C . CYS A 1 99 ? 11.725 -7.645 -5.299 1.00 66.25 99 CYS A C 1
ATOM 772 O O . CYS A 1 99 ? 12.269 -6.542 -5.361 1.00 66.25 99 CYS A O 1
ATOM 774 N N . PHE A 1 100 ? 11.885 -8.471 -4.255 1.00 72.50 100 PHE A N 1
ATOM 775 C CA . PHE A 1 100 ? 12.680 -8.177 -3.055 1.00 72.50 100 PHE A CA 1
ATOM 776 C C . PHE A 1 100 ? 13.586 -9.358 -2.672 1.00 72.50 100 PHE A C 1
ATOM 778 O O . PHE A 1 100 ? 13.202 -10.507 -2.845 1.00 72.50 100 PHE A O 1
ATOM 785 N N . GLU A 1 101 ? 14.768 -9.094 -2.095 1.00 65.44 101 GLU A N 1
ATOM 786 C CA . GLU A 1 101 ? 15.725 -10.154 -1.702 1.00 65.44 101 GLU A CA 1
ATOM 787 C C . GLU A 1 101 ? 15.206 -11.095 -0.599 1.00 65.44 101 GLU A C 1
ATOM 789 O O . GLU A 1 101 ? 15.628 -12.246 -0.541 1.00 65.44 101 GLU A O 1
ATOM 794 N N . ASN A 1 102 ? 14.313 -10.619 0.274 1.00 65.88 102 ASN A N 1
ATOM 795 C CA . ASN A 1 102 ? 13.762 -11.390 1.397 1.00 65.88 102 ASN A CA 1
ATOM 796 C C . ASN A 1 102 ? 12.247 -11.623 1.278 1.00 65.88 102 ASN A C 1
ATOM 798 O O . ASN A 1 102 ? 11.609 -11.912 2.288 1.00 65.88 102 ASN A O 1
ATOM 802 N N . ASP A 1 103 ? 11.662 -11.413 0.091 1.00 75.94 103 ASP A N 1
ATOM 803 C CA . ASP A 1 103 ? 10.214 -11.459 -0.193 1.00 75.94 103 ASP A CA 1
ATOM 804 C C . ASP A 1 103 ? 9.329 -10.526 0.667 1.00 75.94 103 ASP A C 1
ATOM 806 O O . ASP A 1 103 ? 8.130 -10.419 0.429 1.00 75.94 103 ASP A O 1
ATOM 810 N N . LEU A 1 104 ? 9.898 -9.824 1.650 1.00 80.12 104 LEU A N 1
ATOM 811 C CA . LEU A 1 104 ? 9.205 -8.975 2.611 1.00 80.12 104 LEU A CA 1
ATOM 812 C C . LEU A 1 104 ? 10.059 -7.752 2.947 1.00 80.12 104 LEU A C 1
ATOM 814 O O . LEU A 1 104 ? 11.253 -7.867 3.242 1.00 80.12 104 LEU A O 1
ATOM 818 N N . VAL A 1 105 ? 9.429 -6.578 2.955 1.00 84.62 105 VAL A N 1
ATOM 819 C CA . VAL A 1 105 ? 10.043 -5.310 3.354 1.00 84.62 105 VAL A CA 1
ATOM 820 C C . VAL A 1 105 ? 9.105 -4.537 4.276 1.00 84.62 105 VAL A C 1
ATOM 822 O O . VAL A 1 105 ? 7.945 -4.297 3.948 1.00 84.62 105 VAL A O 1
ATOM 825 N N . ILE A 1 106 ? 9.614 -4.126 5.437 1.00 83.19 106 ILE A N 1
ATOM 826 C CA . ILE A 1 106 ? 8.866 -3.332 6.419 1.00 83.19 106 ILE A CA 1
ATOM 827 C C . ILE A 1 106 ? 9.245 -1.864 6.246 1.00 83.19 106 ILE A C 1
ATOM 829 O O . ILE A 1 106 ? 10.425 -1.517 6.275 1.00 83.19 106 ILE A O 1
ATOM 833 N N . CYS A 1 107 ? 8.238 -1.011 6.087 1.00 83.94 107 CYS A N 1
ATOM 834 C CA . CYS A 1 107 ? 8.385 0.426 5.902 1.00 83.94 107 CYS A CA 1
ATOM 835 C C . CYS A 1 107 ? 7.720 1.164 7.065 1.00 83.94 107 CYS A C 1
ATOM 837 O O . CYS A 1 107 ? 6.510 1.049 7.280 1.00 83.94 107 CYS A O 1
ATOM 839 N N . SER A 1 108 ? 8.503 1.967 7.784 1.00 80.94 108 SER A N 1
ATOM 840 C CA . SER A 1 108 ? 7.994 2.818 8.869 1.00 80.94 108 SER A CA 1
ATOM 841 C C . SER A 1 108 ? 7.919 4.294 8.475 1.00 80.94 108 SER A C 1
ATOM 843 O O . SER A 1 108 ? 7.257 5.073 9.161 1.00 80.94 108 SER A O 1
ATOM 845 N N . THR A 1 109 ? 8.570 4.696 7.378 1.00 86.25 109 THR A N 1
ATOM 846 C CA . THR A 1 109 ? 8.587 6.086 6.907 1.00 86.25 109 THR A CA 1
ATOM 847 C C . THR A 1 109 ? 8.182 6.210 5.440 1.00 86.25 109 THR A C 1
ATOM 849 O O . THR A 1 109 ? 8.260 5.254 4.665 1.00 86.25 109 THR A O 1
ATOM 852 N N . MET A 1 110 ? 7.731 7.411 5.069 1.00 88.94 110 MET A N 1
ATOM 853 C CA . MET A 1 110 ? 7.362 7.740 3.693 1.00 88.94 110 MET A CA 1
ATOM 854 C C . MET A 1 110 ? 8.565 7.651 2.751 1.00 88.94 110 MET A C 1
ATOM 856 O O . MET A 1 110 ? 8.426 7.107 1.659 1.00 88.94 110 MET A O 1
ATOM 860 N N . ASP A 1 111 ? 9.728 8.146 3.184 1.00 88.38 111 ASP A N 1
ATOM 861 C CA . ASP A 1 111 ? 10.954 8.131 2.381 1.00 88.38 111 ASP A CA 1
ATOM 862 C C . ASP A 1 111 ? 11.426 6.694 2.104 1.00 88.38 111 ASP A C 1
ATOM 864 O O . ASP A 1 111 ? 11.833 6.386 0.983 1.00 88.38 111 ASP A O 1
ATOM 868 N N . ASP A 1 112 ? 11.306 5.794 3.091 1.00 89.06 112 ASP A N 1
ATOM 869 C CA . ASP A 1 112 ? 11.637 4.375 2.908 1.00 89.06 112 ASP A CA 1
ATOM 870 C C . ASP A 1 112 ? 10.716 3.733 1.864 1.00 89.06 112 ASP A C 1
ATOM 872 O O . ASP A 1 112 ? 11.192 3.102 0.918 1.00 89.06 112 ASP A O 1
ATOM 876 N N . LEU A 1 113 ? 9.398 3.933 2.003 1.00 89.62 113 LEU A N 1
ATOM 877 C CA . LEU A 1 113 ? 8.414 3.383 1.069 1.00 89.62 113 LEU A CA 1
ATOM 878 C C . LEU A 1 113 ? 8.653 3.900 -0.356 1.00 89.62 113 LEU A C 1
ATOM 880 O O . LEU A 1 113 ? 8.614 3.122 -1.309 1.00 89.62 113 LEU A O 1
ATOM 884 N N . GLU A 1 114 ? 8.932 5.195 -0.507 1.00 91.50 114 GLU A N 1
ATOM 885 C CA . GLU A 1 114 ? 9.223 5.801 -1.805 1.00 91.50 114 GLU A CA 1
ATOM 886 C C . GLU A 1 114 ? 10.474 5.184 -2.436 1.00 91.50 114 GLU A C 1
ATOM 888 O O . GLU A 1 114 ? 10.424 4.751 -3.589 1.00 91.50 114 GLU A O 1
ATOM 893 N N . ALA A 1 115 ? 11.572 5.065 -1.684 1.00 89.62 115 ALA A N 1
ATOM 894 C CA . ALA A 1 115 ? 12.808 4.466 -2.180 1.00 89.62 115 ALA A CA 1
ATOM 895 C C . ALA A 1 115 ? 12.611 3.009 -2.630 1.00 89.62 115 ALA A C 1
ATOM 897 O O . ALA A 1 115 ? 13.116 2.606 -3.682 1.00 89.62 115 ALA A O 1
ATOM 898 N N . ILE A 1 116 ? 11.842 2.229 -1.866 1.00 88.88 116 ILE A N 1
ATOM 899 C CA . ILE A 1 116 ? 11.548 0.824 -2.166 1.00 88.88 116 ILE A CA 1
ATOM 900 C C . ILE A 1 116 ? 10.705 0.700 -3.435 1.00 88.88 116 ILE A C 1
ATOM 902 O O . ILE A 1 116 ? 11.055 -0.071 -4.327 1.00 88.88 116 ILE A O 1
ATOM 906 N N . ILE A 1 117 ? 9.628 1.481 -3.554 1.00 89.25 117 ILE A N 1
ATOM 907 C CA . ILE A 1 117 ? 8.749 1.441 -4.727 1.00 89.25 117 ILE A CA 1
ATOM 908 C C . ILE A 1 117 ? 9.474 1.950 -5.979 1.00 89.25 117 ILE A C 1
ATOM 910 O O . ILE A 1 117 ? 9.324 1.361 -7.047 1.00 89.25 117 ILE A O 1
ATOM 914 N N . VAL A 1 118 ? 10.306 2.992 -5.872 1.00 89.69 118 VAL A N 1
ATOM 915 C CA . VAL A 1 118 ? 11.143 3.466 -6.990 1.00 89.69 118 VAL A CA 1
ATOM 916 C C . VAL A 1 118 ? 12.142 2.393 -7.428 1.00 89.69 118 VAL A C 1
ATOM 918 O O . VAL A 1 118 ? 12.298 2.154 -8.627 1.00 89.69 118 VAL A O 1
ATOM 921 N N . SER A 1 119 ? 12.803 1.730 -6.474 1.00 87.31 119 SER A N 1
ATOM 922 C CA . SER A 1 119 ? 13.722 0.623 -6.759 1.00 87.31 119 SER A CA 1
ATOM 923 C C . SER A 1 119 ? 12.999 -0.523 -7.471 1.00 87.31 119 SER A C 1
ATOM 925 O O . SER A 1 119 ? 13.432 -0.962 -8.535 1.00 87.31 119 SER A O 1
ATOM 927 N N . TRP A 1 120 ? 11.838 -0.932 -6.952 1.00 86.12 120 TRP A N 1
ATOM 928 C CA . TRP A 1 120 ? 10.990 -1.957 -7.556 1.00 86.12 120 TRP A CA 1
ATOM 929 C C . TRP A 1 120 ? 10.583 -1.609 -8.993 1.00 86.12 120 TRP A C 1
ATOM 931 O O . TRP A 1 120 ? 10.782 -2.422 -9.891 1.00 86.12 120 TRP A O 1
ATOM 941 N N . LEU A 1 121 ? 10.108 -0.385 -9.240 1.00 85.25 121 LEU A N 1
ATOM 942 C CA . LEU A 1 121 ? 9.748 0.079 -10.583 1.00 85.25 121 LEU A CA 1
ATOM 943 C C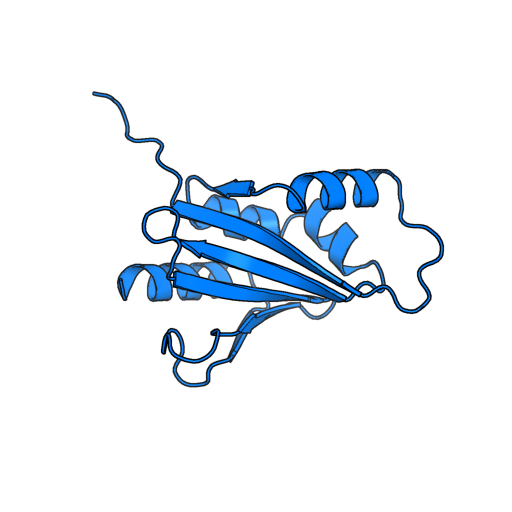 . LEU A 1 121 ? 10.939 0.117 -11.549 1.00 85.25 121 LEU A C 1
ATOM 945 O O . LEU A 1 121 ? 10.743 -0.033 -12.746 1.00 85.25 121 LEU A O 1
ATOM 949 N N . THR A 1 122 ? 12.162 0.317 -11.053 1.00 83.94 122 THR A N 1
ATOM 950 C CA . THR A 1 122 ? 13.378 0.354 -11.887 1.00 83.94 122 THR A CA 1
ATOM 951 C C . THR A 1 122 ? 13.834 -1.045 -12.314 1.00 83.94 122 THR A C 1
ATOM 953 O O . THR A 1 122 ? 14.548 -1.184 -13.307 1.00 83.94 122 THR A O 1
ATOM 956 N N . ASN A 1 123 ? 13.408 -2.093 -11.604 1.00 77.94 123 ASN A N 1
ATOM 957 C CA . ASN A 1 123 ? 13.717 -3.479 -11.959 1.00 77.94 123 ASN A CA 1
ATOM 958 C C . ASN A 1 123 ? 12.902 -4.001 -13.160 1.00 77.94 123 ASN A C 1
ATOM 960 O O . ASN A 1 123 ? 13.148 -5.120 -13.614 1.00 77.94 123 ASN A O 1
ATOM 964 N N . PHE A 1 124 ? 11.966 -3.208 -13.698 1.00 69.25 124 PHE A N 1
ATOM 965 C CA . PHE A 1 124 ? 11.027 -3.613 -14.746 1.00 69.25 124 PHE A CA 1
ATOM 966 C C . PHE A 1 124 ? 10.906 -2.573 -15.862 1.00 69.25 124 PHE A C 1
ATOM 968 O O . PHE A 1 124 ? 10.858 -3.014 -17.038 1.00 69.25 124 PHE A O 1
#

pLDDT: mean 82.05, std 10.95, range [40.59, 93.31]

Sequence (124 aa):
MVETNTPVLTLVIKSIESEGVTKLEEEVQELVGTLSMLCSFLSVKDFCSFIFSEKFKQLTMQELEIVFEVGIYSRHEITLQLSASVDGVILNDLIGQNCFENDLVICSTMDDLEAIIVSWLTNF